Protein AF-A0A7C4M8J1-F1 (afdb_monomer)

Foldseek 3Di:
DDPVVLLCQQLVVVCLVVQLVVLVVVQVVVCVVPVDGDPVVSVCSSVVSSLVSSLVSLVVQLVCVVVCVLVPDDPVNDDPVDSGSCCVNVVVDDSVVSNVSD

Nearest PDB structures (foldseek):
  8kco-assembly1_C  TM=4.726E-01  e=6.828E+00  Homo sapiens

Secondary structure (DSSP, 8-state):
--HHHHHHHHTTGGGGGGTHHHHHHHHHHHHHHHS---HHHHHHHHHHHHHHHHHHHHHHHHHHHHHTHHHHS-GGG--TTSS--STTTTTSS-HHHHHHH-

pLDDT: mean 93.24, std 5.09, range [62.81, 98.19]

Solvent-accessible surface area (backbone atoms only — not comparable to full-atom values): 5847 Å² total; per-residue (Å²): 133,60,72,70,63,51,50,51,41,46,39,40,59,86,56,46,70,75,54,52,56,58,51,55,49,51,49,54,50,46,26,71,77,68,76,51,85,57,65,67,62,52,51,53,49,51,52,50,51,51,52,53,46,33,22,53,35,19,42,49,49,36,50,36,49,74,74,37,59,41,61,71,53,54,76,91,75,57,51,101,86,46,53,70,66,49,41,60,74,67,63,76,46,68,58,67,67,39,49,71,69,64

Sequence (102 aa):
MSSWKAWIRIIRAKFFLAGIPSIILGVALAVYWTGYFNLLNFMLSLVGVILAMIGTYTFNEYYDFKTGVDVITPIENVTPFNAGSRILPAGILKPEPVLKLG

Mean predicted aligned error: 3.69 Å

Radius of gyration: 16.93 Å; Cα contacts (8 Å, |Δi|>4): 86; chains: 1; bounding box: 45×25×42 Å

Structure (mmCIF, N/CA/C/O backbone):
data_AF-A0A7C4M8J1-F1
#
_entry.id   AF-A0A7C4M8J1-F1
#
loop_
_atom_site.group_PDB
_atom_site.id
_atom_site.type_symbol
_atom_site.label_atom_id
_atom_site.label_alt_id
_atom_site.label_comp_id
_atom_site.label_asym_id
_atom_site.label_entity_id
_atom_site.label_seq_id
_atom_site.pdbx_PDB_ins_code
_atom_site.Cartn_x
_atom_site.Cartn_y
_atom_site.Cartn_z
_atom_site.occupancy
_atom_site.B_iso_or_equiv
_atom_site.auth_seq_id
_atom_site.auth_comp_id
_atom_site.auth_asym_id
_atom_site.auth_atom_id
_atom_site.pdbx_PDB_model_num
ATOM 1 N N . MET A 1 1 ? 16.771 -13.193 -6.665 1.00 62.81 1 MET A N 1
ATOM 2 C CA . MET A 1 1 ? 15.715 -12.828 -5.689 1.00 62.81 1 MET A CA 1
ATOM 3 C C . MET A 1 1 ? 14.584 -13.838 -5.820 1.00 62.81 1 MET A C 1
ATOM 5 O O . MET A 1 1 ? 14.285 -14.210 -6.944 1.00 62.81 1 MET A O 1
ATOM 9 N N . SER A 1 2 ? 14.000 -14.332 -4.725 1.00 77.25 2 SER A N 1
ATOM 10 C CA . SER A 1 2 ? 12.855 -15.252 -4.813 1.00 77.25 2 SER A CA 1
ATOM 11 C C . SER A 1 2 ? 11.616 -14.525 -5.351 1.00 77.25 2 SER A C 1
ATOM 13 O O . SER A 1 2 ? 11.422 -13.346 -5.049 1.00 77.25 2 SER A O 1
ATOM 15 N N . SER A 1 3 ? 10.773 -15.225 -6.120 1.00 82.31 3 SER A N 1
ATOM 16 C CA . SER A 1 3 ? 9.592 -14.638 -6.780 1.00 82.31 3 SER A CA 1
ATOM 17 C C . SER A 1 3 ? 8.681 -13.875 -5.802 1.00 82.31 3 SER A C 1
ATOM 19 O O . SER A 1 3 ? 8.298 -12.741 -6.069 1.00 82.31 3 SER A O 1
ATOM 21 N N . TRP A 1 4 ? 8.438 -14.411 -4.602 1.00 89.44 4 TRP A N 1
ATOM 22 C CA . TRP A 1 4 ? 7.587 -13.766 -3.591 1.00 89.44 4 TRP A CA 1
ATOM 23 C C . TRP A 1 4 ? 8.121 -12.414 -3.083 1.00 89.44 4 TRP A C 1
ATOM 25 O O . TRP A 1 4 ? 7.345 -11.489 -2.851 1.00 89.44 4 TRP A O 1
ATOM 35 N N . LYS A 1 5 ? 9.449 -12.254 -2.952 1.00 92.12 5 LYS A N 1
ATOM 36 C CA . LYS A 1 5 ? 10.058 -10.978 -2.530 1.00 92.12 5 LYS A CA 1
ATOM 37 C C . LYS A 1 5 ? 9.895 -9.905 -3.604 1.00 92.12 5 LYS A C 1
ATOM 39 O O . LYS A 1 5 ? 9.774 -8.730 -3.268 1.00 92.12 5 LYS A O 1
ATOM 44 N N . ALA A 1 6 ? 9.895 -10.304 -4.877 1.00 93.06 6 ALA A N 1
ATOM 45 C CA . ALA A 1 6 ? 9.648 -9.392 -5.987 1.00 93.06 6 ALA A CA 1
ATOM 46 C C . ALA A 1 6 ? 8.211 -8.851 -5.938 1.00 93.06 6 ALA A C 1
ATOM 48 O O . ALA A 1 6 ? 8.018 -7.642 -6.023 1.00 93.06 6 ALA A O 1
ATOM 49 N N . TRP A 1 7 ? 7.227 -9.715 -5.675 1.00 94.44 7 TRP A N 1
ATOM 50 C CA . TRP A 1 7 ? 5.827 -9.304 -5.527 1.00 94.44 7 TRP A CA 1
ATOM 51 C C . TRP A 1 7 ? 5.600 -8.325 -4.372 1.00 94.44 7 TRP A C 1
ATOM 53 O O . TRP A 1 7 ? 4.934 -7.314 -4.567 1.00 94.44 7 TRP A O 1
ATOM 63 N N . ILE A 1 8 ? 6.222 -8.544 -3.206 1.00 93.62 8 ILE A N 1
ATOM 64 C CA . ILE A 1 8 ? 6.139 -7.598 -2.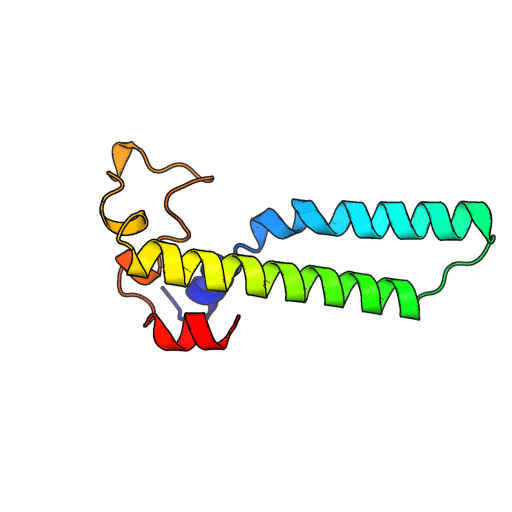072 1.00 93.62 8 ILE A CA 1
ATOM 65 C C . ILE A 1 8 ? 6.674 -6.207 -2.444 1.00 93.62 8 ILE A C 1
ATOM 67 O O . ILE A 1 8 ? 6.151 -5.190 -1.983 1.00 93.62 8 ILE A O 1
ATOM 71 N N . ARG A 1 9 ? 7.721 -6.148 -3.278 1.00 93.25 9 ARG A N 1
ATOM 72 C CA . ARG A 1 9 ? 8.262 -4.876 -3.767 1.00 93.25 9 ARG A CA 1
ATOM 73 C C . ARG A 1 9 ? 7.338 -4.211 -4.785 1.00 93.25 9 ARG A C 1
ATOM 75 O O . ARG A 1 9 ? 7.169 -3.001 -4.691 1.00 93.25 9 ARG A O 1
ATOM 82 N N . ILE A 1 10 ? 6.723 -4.979 -5.689 1.00 94.38 10 ILE A N 1
ATOM 83 C CA . ILE A 1 10 ? 5.763 -4.466 -6.681 1.00 94.38 10 ILE A CA 1
ATOM 84 C C . ILE A 1 10 ? 4.534 -3.850 -6.015 1.00 94.38 10 ILE A C 1
ATOM 86 O O . ILE A 1 10 ? 4.158 -2.736 -6.356 1.00 94.38 10 ILE A O 1
ATOM 90 N N . ILE A 1 11 ? 3.945 -4.513 -5.014 1.00 94.50 11 ILE A N 1
ATOM 91 C CA . ILE A 1 11 ? 2.791 -3.952 -4.287 1.00 94.50 11 ILE A CA 1
ATOM 92 C C . ILE A 1 11 ? 3.180 -2.799 -3.352 1.00 94.50 11 ILE A C 1
ATOM 94 O O . ILE A 1 11 ? 2.336 -2.273 -2.639 1.00 94.50 11 ILE A O 1
ATOM 98 N N . ARG A 1 12 ? 4.473 -2.457 -3.293 1.00 91.75 12 ARG A N 1
ATOM 99 C CA . ARG A 1 12 ? 5.061 -1.409 -2.458 1.00 91.75 12 ARG A CA 1
ATOM 100 C C . ARG A 1 12 ? 4.519 -1.396 -1.025 1.00 91.75 12 ARG A C 1
ATOM 102 O O . ARG A 1 12 ? 4.183 -0.339 -0.500 1.00 91.75 12 ARG A O 1
ATOM 109 N N . ALA A 1 13 ? 4.520 -2.555 -0.361 1.00 89.12 13 ALA A N 1
ATOM 110 C CA . ALA A 1 13 ? 3.916 -2.746 0.967 1.00 89.12 13 ALA A CA 1
ATOM 111 C C . ALA A 1 13 ? 4.344 -1.701 2.022 1.00 89.12 13 ALA A C 1
ATOM 113 O O . ALA A 1 13 ? 3.561 -1.332 2.892 1.00 89.12 13 ALA A O 1
ATOM 114 N N . LYS A 1 14 ? 5.567 -1.160 1.913 1.00 88.31 14 LYS A N 1
ATOM 115 C CA . LYS A 1 14 ? 6.067 -0.061 2.760 1.00 88.31 14 LYS A CA 1
ATOM 116 C C . LYS A 1 14 ? 5.177 1.191 2.749 1.00 88.31 14 LYS A C 1
ATOM 118 O O . LYS A 1 14 ? 5.135 1.910 3.739 1.00 88.31 14 LYS A O 1
ATOM 123 N N . PHE A 1 15 ? 4.468 1.451 1.652 1.00 90.94 15 PHE A N 1
ATOM 124 C CA . PHE A 1 15 ? 3.607 2.618 1.496 1.00 90.94 15 PHE A CA 1
ATOM 125 C C . PHE A 1 15 ? 2.172 2.375 1.963 1.00 90.94 15 PHE A C 1
ATOM 127 O O . PHE A 1 15 ? 1.388 3.313 1.947 1.00 90.94 15 PHE A O 1
ATOM 134 N N . PHE A 1 16 ? 1.821 1.183 2.462 1.00 92.56 16 PHE A N 1
ATOM 135 C CA . PHE A 1 16 ? 0.479 0.928 3.014 1.00 92.56 16 PHE A CA 1
ATOM 136 C C . PHE A 1 16 ? 0.169 1.801 4.231 1.00 92.56 16 PHE A C 1
ATOM 138 O O . PHE A 1 16 ? -0.987 2.144 4.480 1.00 92.56 16 PHE A O 1
ATOM 145 N N . LEU A 1 17 ? 1.211 2.264 4.924 1.00 90.12 17 LEU A N 1
ATOM 146 C CA . LEU A 1 17 ? 1.102 3.277 5.970 1.00 90.12 17 LEU A CA 1
ATOM 147 C C . LEU A 1 17 ? 0.563 4.625 5.469 1.00 90.12 17 LEU A C 1
ATOM 149 O O . LEU A 1 17 ? 0.173 5.436 6.294 1.00 90.12 17 LEU A O 1
ATOM 153 N N . ALA A 1 18 ? 0.498 4.882 4.161 1.00 89.19 18 ALA A N 1
ATOM 154 C CA . ALA A 1 18 ? -0.175 6.065 3.631 1.00 89.19 18 ALA A CA 1
ATOM 155 C C . ALA A 1 18 ? -1.711 5.934 3.643 1.00 89.19 18 ALA A C 1
ATOM 157 O O . ALA A 1 18 ? -2.397 6.946 3.723 1.00 89.19 18 ALA A O 1
ATOM 158 N N . GLY A 1 19 ? -2.254 4.710 3.573 1.00 91.94 19 GLY A N 1
ATOM 159 C CA . GLY A 1 19 ? -3.702 4.462 3.521 1.00 91.94 19 GLY A CA 1
ATOM 160 C C . GLY A 1 19 ? -4.300 3.948 4.834 1.00 91.94 19 GLY A C 1
ATOM 161 O O . GLY A 1 19 ? -5.391 4.358 5.224 1.00 91.94 19 GLY A O 1
ATOM 162 N N . ILE A 1 20 ? -3.583 3.079 5.556 1.00 95.00 20 ILE A N 1
ATOM 163 C CA . ILE A 1 20 ? -4.075 2.456 6.800 1.00 95.00 20 ILE A CA 1
ATOM 164 C C . ILE A 1 20 ? -4.457 3.490 7.882 1.00 95.00 20 ILE A C 1
ATOM 166 O O . ILE A 1 20 ? -5.524 3.329 8.483 1.00 95.00 20 ILE A O 1
ATOM 170 N N . PRO A 1 21 ? -3.681 4.565 8.138 1.00 95.94 21 PRO A N 1
ATOM 171 C CA . PRO A 1 21 ? -4.048 5.566 9.142 1.00 95.94 21 PRO A CA 1
ATOM 172 C C . PRO A 1 21 ? -5.391 6.245 8.873 1.00 95.94 21 PRO A C 1
ATOM 174 O O . PRO A 1 21 ? -6.116 6.543 9.819 1.00 95.94 21 PRO A O 1
ATOM 177 N N . SER A 1 22 ? -5.768 6.436 7.605 1.00 95.62 22 SER A N 1
ATOM 178 C CA . SER A 1 22 ? -7.070 7.003 7.242 1.00 95.62 22 SER A CA 1
ATOM 179 C C . SER A 1 22 ? -8.227 6.090 7.658 1.00 95.62 22 SER A C 1
ATOM 181 O O . SER A 1 22 ? -9.254 6.584 8.119 1.00 95.62 22 SER A O 1
ATOM 183 N N . ILE A 1 23 ? -8.052 4.765 7.574 1.00 97.56 23 ILE A N 1
ATOM 184 C CA . ILE A 1 23 ? -9.049 3.796 8.057 1.00 97.56 23 ILE A CA 1
ATOM 185 C C . ILE A 1 23 ? -9.161 3.839 9.581 1.00 97.56 23 ILE A C 1
ATOM 187 O O . ILE A 1 23 ? -10.270 3.853 10.113 1.00 97.56 23 ILE A O 1
ATOM 191 N N . ILE A 1 24 ? -8.028 3.914 10.287 1.00 96.56 24 ILE A N 1
ATOM 192 C CA . ILE A 1 24 ? -8.008 4.032 11.753 1.00 96.56 24 ILE A CA 1
ATOM 193 C C . ILE A 1 24 ? -8.738 5.306 12.194 1.00 96.56 24 ILE A C 1
ATOM 195 O O . ILE A 1 24 ? -9.587 5.246 13.082 1.00 96.56 24 ILE A O 1
ATOM 199 N N . LEU A 1 25 ? -8.459 6.440 11.545 1.00 97.38 25 LEU A N 1
ATOM 200 C CA . LEU A 1 25 ? -9.141 7.705 11.816 1.00 97.38 25 LEU A CA 1
ATOM 201 C C . LEU A 1 25 ? -10.649 7.607 11.549 1.00 97.38 25 LEU A C 1
ATOM 203 O O . LEU A 1 25 ? -11.444 8.037 12.382 1.00 97.38 25 LEU A O 1
ATOM 207 N N . GLY A 1 26 ? -11.049 7.012 10.423 1.00 96.94 26 GLY A N 1
ATOM 208 C CA . GLY A 1 26 ? -12.459 6.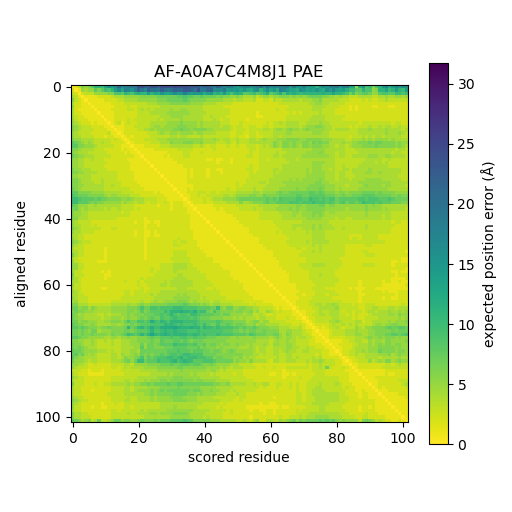810 10.088 1.00 96.94 26 GLY A CA 1
ATOM 209 C C . GLY A 1 26 ? -13.200 5.985 11.142 1.00 96.94 26 GLY A C 1
ATOM 210 O O . GLY A 1 26 ? -14.296 6.356 11.559 1.00 96.94 26 GLY A O 1
ATOM 211 N N . VAL A 1 27 ? -12.579 4.913 11.642 1.00 97.38 27 VAL A N 1
ATOM 212 C CA . VAL A 1 27 ? -13.134 4.114 12.742 1.00 97.38 27 VAL A CA 1
ATOM 213 C C . VAL A 1 27 ? -13.188 4.898 14.047 1.00 97.38 27 VAL A C 1
ATOM 215 O O . VAL A 1 27 ? -14.210 4.849 14.725 1.00 97.38 27 VAL A O 1
ATOM 218 N N . ALA A 1 28 ? -12.133 5.636 14.401 1.00 97.62 28 ALA A N 1
ATOM 219 C CA . ALA A 1 28 ? -12.118 6.449 15.615 1.00 97.62 28 ALA A CA 1
ATOM 220 C C . ALA A 1 28 ? -13.259 7.480 15.615 1.00 97.62 28 ALA A C 1
ATOM 222 O O . ALA A 1 28 ? -13.958 7.628 16.616 1.00 97.62 28 ALA A O 1
ATOM 223 N N . LEU A 1 29 ? -13.503 8.129 14.472 1.00 98.06 29 LEU A N 1
ATOM 224 C CA . LEU A 1 29 ? -14.631 9.041 14.293 1.00 98.06 29 LEU A CA 1
ATOM 225 C C . LEU A 1 29 ? -15.974 8.308 14.385 1.00 98.06 29 LEU A C 1
ATOM 227 O O . LEU A 1 29 ? -16.866 8.767 15.092 1.00 98.06 29 LEU A O 1
ATOM 231 N N . ALA A 1 30 ? -16.126 7.159 13.723 1.00 97.25 30 ALA A N 1
ATOM 232 C CA . ALA A 1 30 ? -17.360 6.378 13.796 1.00 97.25 30 ALA A CA 1
ATOM 233 C C . ALA A 1 30 ? -17.697 5.975 15.241 1.00 97.25 30 ALA A C 1
ATOM 235 O O . ALA A 1 30 ? -18.841 6.124 15.670 1.00 97.25 30 ALA A O 1
ATOM 236 N N . VAL A 1 31 ? -16.698 5.536 16.012 1.00 98.12 31 VAL A N 1
ATOM 237 C CA . VAL A 1 31 ? -16.854 5.202 17.435 1.00 98.12 31 VAL A CA 1
ATOM 238 C C . VAL A 1 31 ? -17.196 6.444 18.254 1.00 98.12 31 VAL A C 1
ATOM 240 O O . VAL A 1 31 ? -18.096 6.380 19.082 1.00 98.12 31 VAL A O 1
ATOM 243 N N . TYR A 1 32 ? -16.535 7.577 18.008 1.00 98.12 32 TYR A N 1
ATOM 244 C CA . TYR A 1 32 ? -16.815 8.830 18.713 1.00 98.12 32 TYR A CA 1
ATOM 245 C C . TYR A 1 32 ? -18.271 9.292 18.537 1.00 98.12 32 TYR A C 1
ATOM 247 O O . TYR A 1 32 ? -18.910 9.685 19.509 1.00 98.12 32 TYR A O 1
ATOM 255 N N . TRP A 1 33 ? -18.816 9.206 17.320 1.00 97.69 33 TRP A N 1
ATOM 256 C CA . TRP A 1 33 ? -20.171 9.681 17.015 1.00 97.69 33 TRP A CA 1
ATOM 257 C C . TRP A 1 33 ? -21.282 8.689 17.362 1.00 97.69 33 TRP A C 1
ATOM 259 O O . TRP A 1 33 ? -22.386 9.105 17.703 1.00 97.69 33 TRP A O 1
ATOM 269 N N . THR A 1 34 ? -21.024 7.385 17.245 1.00 97.00 34 THR A N 1
ATOM 270 C CA . THR A 1 34 ? -22.056 6.346 17.428 1.00 97.00 34 THR A CA 1
ATOM 271 C C . THR A 1 34 ? -21.938 5.592 18.751 1.00 97.00 34 THR A C 1
ATOM 273 O O . THR A 1 34 ? -22.861 4.878 19.132 1.00 97.00 34 THR A O 1
ATOM 276 N N . GLY A 1 35 ? -20.798 5.705 19.439 1.00 97.00 35 GLY A N 1
ATOM 277 C CA . GLY A 1 35 ? -20.469 4.929 20.635 1.00 97.00 35 GLY A CA 1
ATOM 278 C C . GLY A 1 35 ? -20.157 3.452 20.370 1.00 97.00 35 GLY A C 1
ATOM 279 O O . GLY A 1 35 ? -19.921 2.706 21.319 1.00 97.00 35 GLY A O 1
ATOM 280 N N . TYR A 1 36 ? -20.152 3.004 19.110 1.00 96.50 36 TYR A N 1
ATOM 281 C CA . TYR A 1 36 ? -20.038 1.591 18.750 1.00 96.50 36 TYR A CA 1
ATOM 282 C C . TYR A 1 36 ? -18.878 1.322 17.790 1.00 96.50 36 TYR A C 1
ATOM 284 O O . TYR A 1 36 ? -18.707 1.990 16.769 1.00 96.50 36 TYR A O 1
ATOM 292 N N . PHE A 1 37 ? -18.106 0.277 18.093 1.00 97.31 37 PHE A N 1
ATOM 293 C CA . PHE A 1 37 ? -17.098 -0.261 17.188 1.00 97.31 37 PHE A CA 1
ATOM 294 C C . PHE A 1 37 ? -17.667 -1.420 16.364 1.00 97.31 37 PHE A C 1
ATOM 296 O O . PHE A 1 37 ? -17.953 -2.495 16.892 1.00 97.31 37 PHE A O 1
ATOM 303 N N . ASN A 1 38 ? -17.764 -1.216 15.049 1.00 96.88 38 ASN A N 1
ATOM 304 C CA . ASN A 1 38 ? -18.150 -2.262 14.109 1.00 96.88 38 ASN A CA 1
ATOM 305 C C . ASN A 1 38 ? -16.912 -2.961 13.525 1.00 96.88 38 ASN A C 1
ATOM 307 O O . ASN A 1 38 ? -16.280 -2.450 12.596 1.00 96.88 38 ASN A O 1
ATOM 311 N N . LEU A 1 39 ? -16.601 -4.156 14.036 1.00 96.81 39 LEU A N 1
ATOM 312 C CA . LEU A 1 39 ? -15.465 -4.951 13.560 1.00 96.81 39 LEU A CA 1
ATOM 313 C C . LEU A 1 39 ? -15.581 -5.312 12.072 1.00 96.81 39 LEU A C 1
ATOM 315 O O . LEU A 1 39 ? -14.581 -5.274 11.359 1.00 96.81 39 LEU A O 1
ATOM 319 N N . LEU A 1 40 ? -16.785 -5.632 11.589 1.00 97.69 40 LEU A N 1
ATOM 320 C CA . LEU A 1 40 ? -16.995 -5.995 10.189 1.00 97.69 40 LEU A CA 1
ATOM 321 C C . LEU A 1 40 ? -16.662 -4.817 9.265 1.00 97.69 40 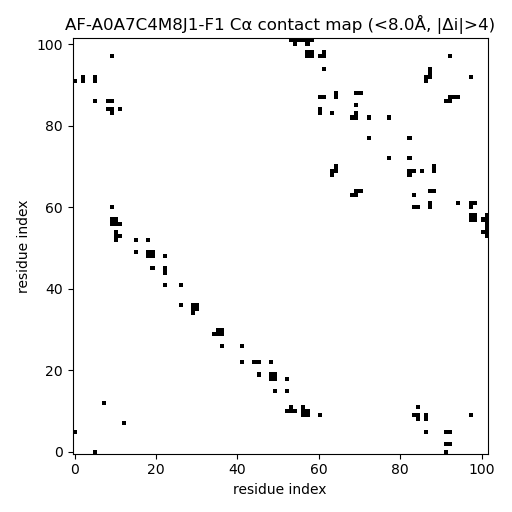LEU A C 1
ATOM 323 O O . LEU A 1 40 ? -15.887 -4.980 8.325 1.00 97.69 40 LEU A O 1
ATOM 327 N N . ASN A 1 41 ? -17.177 -3.622 9.564 1.00 96.12 41 ASN A N 1
ATOM 328 C CA . ASN A 1 41 ? -16.903 -2.427 8.760 1.00 96.12 41 ASN A CA 1
ATOM 329 C C . ASN A 1 41 ? -15.420 -2.046 8.787 1.00 96.12 41 ASN A C 1
ATOM 331 O O . ASN A 1 41 ? -14.872 -1.670 7.750 1.00 96.12 41 ASN A O 1
ATOM 335 N N . PHE A 1 42 ? -14.758 -2.167 9.942 1.00 97.12 42 PHE A N 1
ATOM 336 C CA . PHE A 1 42 ? -13.315 -1.956 10.039 1.00 97.12 42 PHE A CA 1
ATOM 337 C C . PHE A 1 42 ? -12.548 -2.917 9.125 1.00 97.12 42 PHE A C 1
ATOM 339 O O . PHE A 1 42 ? -11.732 -2.470 8.321 1.00 97.12 42 PHE A O 1
ATOM 346 N N . MET A 1 43 ? -12.845 -4.219 9.196 1.00 98.19 43 MET A N 1
ATOM 347 C CA . MET A 1 43 ? -12.154 -5.229 8.393 1.00 98.19 43 MET A CA 1
ATOM 348 C C . MET A 1 43 ? -12.409 -5.043 6.896 1.00 98.19 43 MET A C 1
ATOM 350 O O . MET A 1 43 ? -11.462 -5.089 6.113 1.00 98.19 43 MET A O 1
ATOM 354 N N . LEU A 1 44 ? -13.653 -4.765 6.491 1.00 98.12 44 LEU A N 1
ATOM 355 C CA . LEU A 1 44 ? -13.987 -4.473 5.094 1.00 98.12 44 LEU A CA 1
ATOM 356 C C . LEU A 1 44 ? -13.258 -3.226 4.583 1.00 98.12 44 LEU A C 1
ATOM 358 O O . LEU A 1 44 ? -12.712 -3.248 3.483 1.00 98.12 44 LEU A O 1
ATOM 362 N N . 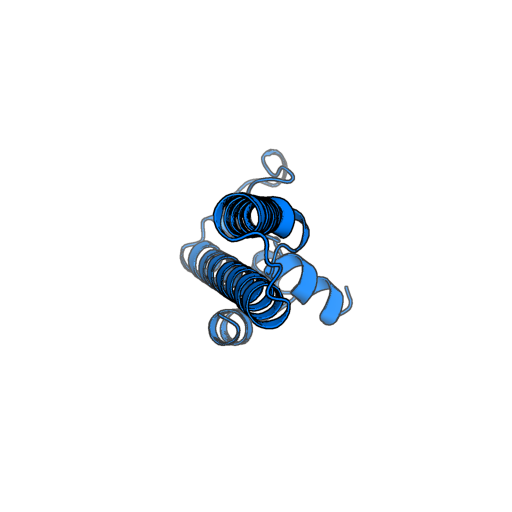SER A 1 45 ? -13.192 -2.164 5.389 1.00 97.44 45 SER A N 1
ATOM 363 C CA . SER A 1 45 ? -12.499 -0.926 5.010 1.00 97.44 45 SER A CA 1
ATOM 364 C C . SER A 1 45 ? -10.985 -1.128 4.912 1.00 97.44 45 SER A C 1
ATOM 366 O O . SER A 1 45 ? -10.349 -0.626 3.987 1.00 97.44 45 SER A O 1
ATOM 368 N N . LEU A 1 46 ? -10.402 -1.899 5.836 1.00 97.25 46 LEU A N 1
ATOM 369 C CA . LEU A 1 46 ? -8.975 -2.213 5.845 1.00 97.25 46 LEU A CA 1
ATOM 370 C C . LEU A 1 46 ? -8.577 -3.083 4.645 1.00 97.25 46 LEU A C 1
ATOM 372 O O . LEU A 1 46 ? -7.609 -2.780 3.953 1.00 97.25 46 LEU A O 1
ATOM 376 N N . VAL A 1 47 ? -9.332 -4.148 4.369 1.00 97.44 47 VAL A N 1
ATOM 377 C CA . VAL A 1 4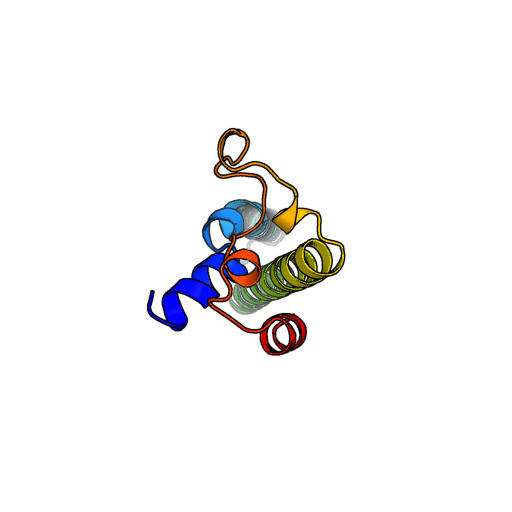7 ? -9.096 -4.994 3.190 1.00 97.44 47 VAL A CA 1
ATOM 378 C C . VAL A 1 47 ? -9.309 -4.187 1.912 1.00 97.44 47 VAL A C 1
ATOM 380 O O . VAL A 1 47 ? -8.473 -4.244 1.015 1.00 97.44 47 VAL A O 1
ATOM 383 N N . GLY A 1 48 ? -10.372 -3.381 1.851 1.00 97.06 48 GLY A N 1
ATOM 384 C CA . GLY A 1 48 ? -10.665 -2.512 0.715 1.00 97.06 48 GLY A CA 1
ATOM 385 C C . GLY A 1 48 ? -9.523 -1.546 0.400 1.00 97.06 48 GLY A C 1
ATOM 386 O O . GLY A 1 48 ? -9.082 -1.488 -0.748 1.00 97.06 48 GLY A O 1
ATOM 387 N N . VAL A 1 49 ? -8.986 -0.840 1.406 1.00 97.06 49 VAL A N 1
ATOM 388 C CA . VAL A 1 49 ? -7.864 0.087 1.178 1.00 97.06 49 VAL A CA 1
ATOM 389 C C . VAL A 1 49 ? -6.601 -0.656 0.749 1.00 97.06 49 VAL A C 1
ATOM 391 O O . VAL A 1 49 ? -5.924 -0.207 -0.168 1.00 97.06 49 VAL A O 1
ATOM 394 N N . ILE A 1 50 ? -6.302 -1.819 1.338 1.00 96.38 50 ILE A N 1
ATOM 395 C CA . ILE A 1 50 ? -5.126 -2.615 0.961 1.00 96.38 50 ILE A CA 1
ATOM 396 C C . ILE A 1 50 ? -5.236 -3.085 -0.493 1.00 96.38 50 ILE A C 1
ATOM 398 O O . ILE A 1 50 ? -4.276 -2.937 -1.246 1.00 96.38 50 ILE A O 1
ATOM 402 N N . LEU A 1 51 ? -6.393 -3.605 -0.911 1.00 96.62 51 LEU A N 1
ATOM 403 C CA . LEU A 1 51 ? -6.621 -4.031 -2.294 1.00 96.62 51 LEU A CA 1
ATOM 404 C C . LEU A 1 51 ? -6.515 -2.853 -3.273 1.00 96.62 51 LEU A C 1
ATOM 406 O O . LEU A 1 51 ? -5.837 -2.971 -4.291 1.00 96.62 51 LEU A O 1
ATOM 410 N N . ALA A 1 52 ? -7.102 -1.700 -2.938 1.00 96.06 52 ALA A N 1
ATOM 411 C CA . ALA A 1 52 ? -7.000 -0.494 -3.758 1.00 96.06 52 ALA A CA 1
ATOM 412 C C . ALA A 1 52 ? -5.546 -0.010 -3.903 1.00 96.06 52 ALA A C 1
ATOM 414 O O . ALA A 1 52 ? -5.120 0.385 -4.991 1.00 96.06 52 ALA A O 1
ATOM 415 N N . MET A 1 53 ? -4.759 -0.076 -2.826 1.00 96.25 53 MET A N 1
ATOM 416 C CA . MET A 1 53 ? -3.334 0.260 -2.850 1.00 96.25 53 MET A CA 1
ATOM 417 C C . MET A 1 53 ? -2.530 -0.734 -3.690 1.00 96.25 53 MET A C 1
ATOM 419 O O . MET A 1 53 ? -1.734 -0.305 -4.522 1.00 96.25 53 MET A O 1
ATOM 423 N N . ILE A 1 54 ? -2.762 -2.043 -3.525 1.00 96.44 54 ILE A N 1
ATOM 424 C CA . ILE A 1 54 ? -2.137 -3.087 -4.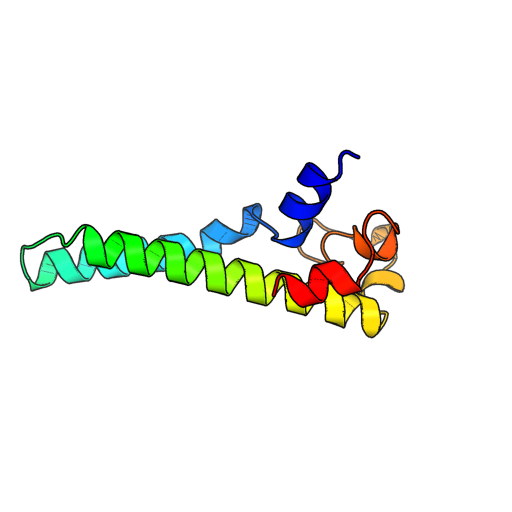353 1.00 96.44 54 ILE A CA 1
ATOM 425 C C . ILE A 1 54 ? -2.389 -2.803 -5.833 1.00 96.44 54 ILE A C 1
ATOM 427 O O . ILE A 1 54 ? -1.421 -2.754 -6.594 1.00 96.44 54 ILE A O 1
ATOM 431 N N . GLY A 1 55 ? -3.646 -2.564 -6.220 1.00 96.69 55 GLY A N 1
ATOM 432 C CA . GLY A 1 55 ? -4.023 -2.277 -7.605 1.00 96.69 55 GLY A CA 1
ATOM 433 C C . GLY A 1 55 ? -3.372 -1.004 -8.142 1.00 96.69 55 GLY A C 1
ATOM 434 O O . GLY A 1 55 ? -2.731 -1.013 -9.189 1.00 96.69 55 GLY A O 1
ATOM 435 N N . THR A 1 56 ? -3.428 0.086 -7.373 1.00 95.19 56 THR A N 1
ATOM 436 C CA . THR A 1 56 ? -2.813 1.365 -7.763 1.00 95.19 56 THR A CA 1
ATOM 437 C C . THR A 1 56 ? -1.309 1.218 -8.006 1.00 95.19 56 THR A C 1
ATOM 439 O O . THR A 1 56 ? -0.796 1.708 -9.013 1.00 95.19 56 THR A O 1
ATOM 442 N N . TYR A 1 57 ? -0.587 0.522 -7.121 1.00 94.94 57 TYR A N 1
ATOM 443 C CA . TYR A 1 57 ? 0.858 0.344 -7.271 1.00 94.94 57 TYR A CA 1
ATOM 444 C C . TYR A 1 57 ? 1.232 -0.620 -8.395 1.00 94.94 57 TYR A C 1
ATOM 446 O O . TYR A 1 57 ? 2.197 -0.356 -9.104 1.00 94.94 57 TYR A O 1
ATOM 454 N N . THR A 1 58 ? 0.480 -1.703 -8.599 1.00 96.19 58 THR A N 1
ATOM 455 C CA . THR A 1 58 ? 0.737 -2.649 -9.701 1.00 96.19 58 THR A CA 1
ATOM 456 C C . THR A 1 58 ? 0.460 -2.032 -11.065 1.00 96.19 58 THR A C 1
ATOM 458 O O . THR A 1 58 ? 1.294 -2.170 -11.962 1.00 96.19 58 THR A O 1
ATOM 461 N N . PHE A 1 59 ? -0.644 -1.294 -11.220 1.00 96.56 59 PHE A N 1
ATOM 462 C CA . PHE A 1 59 ? -0.900 -0.542 -12.447 1.00 96.56 59 PHE A CA 1
ATOM 463 C C . PHE A 1 59 ? 0.178 0.508 -12.695 1.00 96.56 59 PHE A C 1
ATOM 465 O O . PHE A 1 59 ? 0.715 0.561 -13.801 1.00 96.56 59 PHE A O 1
ATOM 472 N N . ASN A 1 60 ? 0.538 1.299 -11.678 1.00 95.12 60 ASN A N 1
ATOM 473 C CA . ASN A 1 60 ? 1.608 2.286 -11.807 1.00 95.12 60 ASN A CA 1
ATOM 474 C C . ASN A 1 60 ? 2.921 1.628 -12.263 1.00 95.12 60 ASN A C 1
ATOM 476 O O . ASN A 1 60 ? 3.499 2.064 -13.249 1.00 95.12 60 ASN A O 1
ATOM 480 N N . GLU A 1 61 ? 3.328 0.522 -11.639 1.00 94.88 61 GLU A N 1
ATOM 481 C CA . GLU A 1 61 ? 4.553 -0.196 -12.003 1.00 94.88 61 GLU A CA 1
ATOM 482 C C . GLU A 1 61 ? 4.530 -0.714 -13.453 1.00 94.88 61 GLU A C 1
ATOM 484 O O . GLU A 1 61 ? 5.521 -0.612 -14.175 1.00 94.88 61 GLU A O 1
ATOM 489 N N . TYR A 1 62 ? 3.397 -1.259 -13.910 1.00 96.19 62 TYR A N 1
ATOM 490 C CA . TYR A 1 62 ? 3.259 -1.731 -15.287 1.00 96.19 62 TYR A CA 1
ATOM 491 C C . TYR A 1 62 ? 3.350 -0.584 -16.301 1.00 96.19 62 TYR A C 1
ATOM 493 O O . TYR A 1 62 ? 4.065 -0.701 -17.299 1.00 96.19 62 TYR A O 1
ATOM 501 N N . TYR A 1 63 ? 2.618 0.509 -16.076 1.00 96.19 63 TYR A N 1
ATOM 502 C CA . TYR A 1 63 ? 2.568 1.620 -17.025 1.00 96.19 63 TYR A CA 1
ATOM 503 C C . TYR A 1 63 ? 3.859 2.447 -17.027 1.00 96.19 63 TYR A C 1
ATOM 505 O O . TYR A 1 63 ? 4.299 2.843 -18.107 1.00 96.19 63 TYR A O 1
ATOM 513 N N . ASP A 1 64 ? 4.519 2.631 -15.884 1.00 94.31 64 ASP A N 1
ATOM 514 C CA . ASP A 1 64 ? 5.815 3.321 -15.796 1.00 94.31 64 ASP A CA 1
ATOM 515 C C . ASP A 1 64 ? 6.923 2.511 -16.491 1.00 94.31 64 ASP A C 1
ATOM 517 O O . ASP A 1 64 ? 7.771 3.069 -17.196 1.00 94.31 64 ASP A O 1
ATOM 521 N N . PHE A 1 65 ? 6.866 1.177 -16.401 1.00 94.50 65 PHE A N 1
ATOM 522 C CA . PHE A 1 65 ? 7.729 0.301 -17.192 1.00 94.50 65 PHE A CA 1
ATOM 523 C C . PHE A 1 65 ? 7.400 0.364 -18.690 1.00 94.50 65 PHE A C 1
ATOM 525 O O . PHE A 1 65 ? 8.300 0.535 -19.512 1.00 94.50 65 PHE A O 1
ATOM 532 N N . LYS A 1 66 ? 6.117 0.258 -19.064 1.00 94.94 66 LYS A N 1
ATOM 533 C CA . LYS A 1 66 ? 5.666 0.262 -20.468 1.00 94.94 66 LYS A CA 1
ATOM 534 C C . LYS A 1 66 ? 6.000 1.570 -21.189 1.00 94.94 66 LYS A C 1
ATOM 536 O O . LYS A 1 66 ? 6.318 1.546 -22.374 1.00 94.94 66 LYS A O 1
ATOM 541 N N . THR A 1 67 ? 5.900 2.698 -20.492 1.00 94.12 67 THR A N 1
ATOM 542 C CA . THR A 1 67 ? 6.251 4.026 -21.021 1.00 94.12 67 THR A CA 1
ATOM 543 C C . THR A 1 67 ? 7.758 4.291 -21.004 1.00 94.12 67 THR A C 1
ATOM 545 O O . THR A 1 67 ? 8.215 5.237 -21.639 1.00 94.12 67 THR A O 1
ATOM 548 N N . GLY A 1 68 ? 8.539 3.446 -20.322 1.00 91.69 68 GLY A N 1
ATOM 549 C CA . GLY A 1 68 ? 9.996 3.523 -20.258 1.00 91.69 68 GLY A CA 1
ATOM 550 C C . GLY A 1 68 ? 10.539 4.470 -19.186 1.00 91.69 68 GLY A C 1
ATOM 551 O O . GLY A 1 68 ? 11.757 4.539 -19.028 1.00 91.69 68 GLY A O 1
ATOM 552 N N . VAL A 1 69 ? 9.684 5.155 -18.418 1.00 89.44 69 VAL A N 1
ATOM 553 C CA . VAL A 1 69 ? 10.091 6.120 -17.377 1.00 89.44 69 VAL A CA 1
ATOM 554 C C . VAL A 1 69 ? 10.995 5.462 -16.326 1.00 89.44 69 VAL A C 1
ATOM 556 O O . VAL A 1 69 ? 12.054 5.992 -15.975 1.00 89.44 69 VAL A O 1
ATOM 559 N N . ASP A 1 70 ? 10.643 4.251 -15.892 1.00 87.31 70 ASP A N 1
ATOM 560 C CA . ASP A 1 70 ? 11.447 3.497 -14.923 1.00 87.31 70 ASP A CA 1
ATOM 561 C C . ASP A 1 70 ? 12.768 2.974 -15.504 1.00 87.31 70 ASP A C 1
ATOM 563 O O . ASP A 1 70 ? 13.701 2.684 -14.752 1.00 87.31 70 ASP A O 1
ATOM 567 N N . VAL A 1 71 ? 12.865 2.840 -16.831 1.00 88.38 71 VAL A N 1
ATOM 568 C CA . VAL A 1 71 ? 14.059 2.336 -17.529 1.00 88.38 71 VAL A CA 1
ATOM 569 C C . VAL A 1 71 ? 15.075 3.455 -17.740 1.00 88.38 71 VAL A C 1
ATOM 571 O O . VAL A 1 71 ? 16.265 3.238 -17.520 1.00 88.38 71 VAL A O 1
ATOM 574 N N . ILE A 1 72 ? 14.615 4.652 -18.117 1.00 91.06 72 ILE A N 1
ATOM 575 C CA . ILE A 1 72 ? 15.489 5.800 -18.404 1.00 91.06 72 ILE A CA 1
ATOM 576 C C . ILE A 1 72 ? 16.069 6.457 -17.148 1.00 91.06 72 ILE A C 1
ATOM 578 O O . ILE A 1 72 ? 17.025 7.219 -17.257 1.00 91.06 72 ILE A O 1
ATOM 582 N N . THR A 1 73 ? 15.499 6.193 -15.967 1.00 87.69 73 THR A N 1
ATOM 583 C CA . THR A 1 73 ? 15.960 6.811 -14.718 1.00 87.69 73 THR A CA 1
ATOM 584 C C . THR A 1 73 ? 17.376 6.319 -14.366 1.00 87.69 73 THR A C 1
ATOM 586 O O . THR A 1 73 ? 17.544 5.117 -14.112 1.00 87.69 73 THR A O 1
ATOM 589 N N . PRO A 1 74 ? 18.389 7.212 -14.322 1.00 87.19 74 PRO A N 1
ATOM 590 C CA . PRO A 1 74 ? 19.766 6.837 -14.001 1.00 87.19 74 PRO A CA 1
ATOM 591 C C . PRO A 1 74 ? 19.889 6.305 -12.574 1.00 87.19 74 PRO A C 1
ATOM 593 O O . PRO A 1 74 ? 19.177 6.762 -11.677 1.00 87.19 74 PRO A O 1
ATOM 596 N N . ILE A 1 75 ? 20.791 5.346 -12.349 1.00 85.19 7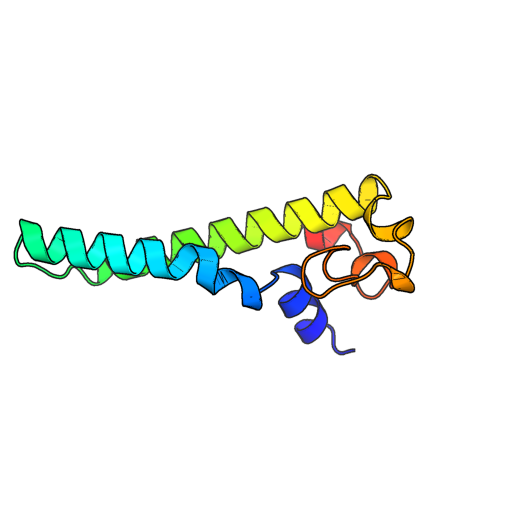5 ILE A N 1
ATOM 597 C CA . ILE A 1 75 ? 20.903 4.647 -11.059 1.00 85.19 75 ILE A CA 1
ATOM 598 C C . ILE A 1 75 ? 21.299 5.596 -9.920 1.00 85.19 75 ILE A C 1
ATOM 600 O O . ILE A 1 75 ? 20.833 5.439 -8.796 1.00 85.19 75 ILE A O 1
ATOM 604 N N . GLU A 1 76 ? 22.095 6.614 -10.231 1.00 90.31 76 GLU A N 1
ATOM 605 C CA . GLU A 1 76 ? 22.532 7.684 -9.336 1.00 90.31 76 GLU A CA 1
ATOM 606 C C . GLU A 1 76 ? 21.382 8.574 -8.842 1.00 90.31 76 GLU A C 1
ATOM 608 O O . GLU A 1 76 ? 21.491 9.184 -7.781 1.00 90.31 76 GLU A O 1
ATOM 613 N N . ASN A 1 77 ? 20.263 8.601 -9.571 1.00 89.12 77 ASN A N 1
ATOM 614 C CA . ASN A 1 77 ? 19.077 9.392 -9.245 1.00 89.12 77 ASN A CA 1
ATOM 615 C C . ASN A 1 77 ? 17.965 8.548 -8.597 1.00 89.12 77 ASN A C 1
ATOM 617 O O . ASN A 1 77 ? 16.873 9.059 -8.327 1.00 89.12 77 ASN A O 1
ATOM 621 N N . VAL A 1 78 ? 18.210 7.254 -8.358 1.00 89.06 78 VAL A N 1
ATOM 622 C CA . VAL A 1 78 ? 17.255 6.367 -7.690 1.00 89.06 78 VAL A CA 1
ATOM 623 C C . VAL A 1 78 ? 17.299 6.597 -6.181 1.00 89.06 78 VAL A C 1
ATOM 625 O O . VAL A 1 78 ? 18.335 6.531 -5.527 1.00 89.06 78 VAL A O 1
ATOM 628 N N . THR A 1 79 ? 16.123 6.808 -5.613 1.00 89.31 79 THR A N 1
ATOM 629 C CA . THR A 1 79 ? 15.859 7.004 -4.190 1.00 89.31 79 THR A CA 1
ATOM 630 C C . THR A 1 79 ? 14.850 5.954 -3.720 1.00 89.31 79 THR A C 1
ATOM 632 O O . THR A 1 79 ? 14.211 5.284 -4.533 1.00 89.31 79 THR A O 1
ATOM 635 N N . PRO A 1 80 ? 14.599 5.826 -2.407 1.00 84.56 80 PRO A N 1
ATOM 636 C CA . PRO A 1 80 ? 13.530 4.964 -1.911 1.00 84.56 80 PRO A CA 1
ATOM 637 C C . PRO A 1 80 ? 12.114 5.356 -2.377 1.00 84.56 80 PRO A C 1
ATOM 639 O O . PRO A 1 80 ? 11.184 4.586 -2.123 1.00 84.56 80 PRO A O 1
ATOM 642 N N . PHE A 1 81 ? 11.923 6.519 -3.006 1.00 84.38 81 PHE A N 1
ATOM 643 C CA . PHE A 1 81 ? 10.609 7.091 -3.314 1.00 84.38 81 PHE A CA 1
ATOM 644 C C . PHE A 1 81 ? 10.325 7.263 -4.817 1.00 84.38 81 PHE A C 1
ATOM 646 O O . PHE A 1 81 ? 9.207 7.637 -5.159 1.00 84.38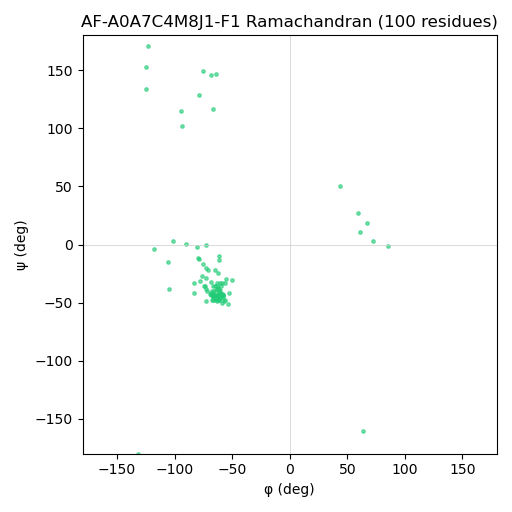 81 PHE A O 1
ATOM 653 N N . ASN A 1 82 ? 11.278 6.969 -5.709 1.00 86.44 82 ASN A N 1
ATOM 654 C CA . ASN A 1 82 ? 11.113 7.068 -7.168 1.00 86.44 82 ASN A CA 1
ATOM 655 C C . ASN A 1 82 ? 11.609 5.799 -7.896 1.00 86.44 82 ASN A C 1
ATOM 657 O O . ASN A 1 82 ? 12.077 4.858 -7.258 1.00 86.44 82 ASN A O 1
ATOM 661 N N . ALA A 1 83 ? 11.500 5.798 -9.232 1.00 85.38 83 ALA A N 1
ATOM 662 C CA . ALA A 1 83 ? 11.977 4.739 -10.137 1.00 85.38 83 ALA A CA 1
ATOM 663 C C . ALA A 1 83 ? 11.365 3.344 -9.895 1.00 85.38 83 ALA A C 1
ATOM 665 O O . ALA A 1 83 ? 11.995 2.313 -10.155 1.00 85.38 83 ALA A O 1
ATOM 666 N N . GLY A 1 84 ? 10.149 3.319 -9.352 1.00 87.62 84 GLY A N 1
ATOM 667 C CA . GLY A 1 84 ? 9.403 2.098 -9.111 1.00 87.62 84 GLY A CA 1
ATOM 668 C C . GLY A 1 84 ? 10.031 1.134 -8.106 1.00 87.62 84 GLY A C 1
ATOM 669 O O . GLY A 1 84 ? 10.863 1.469 -7.261 1.00 87.62 84 GLY A O 1
ATOM 670 N N . SER A 1 85 ? 9.604 -0.119 -8.183 1.00 91.94 85 SER A N 1
ATOM 671 C CA . SER A 1 85 ? 10.215 -1.241 -7.467 1.00 91.94 85 SER A CA 1
ATOM 672 C C . SER A 1 85 ? 11.494 -1.754 -8.143 1.00 91.94 85 SER A C 1
ATOM 674 O O . SER A 1 85 ? 12.222 -2.561 -7.548 1.00 91.94 85 SER A O 1
ATOM 676 N N . ARG A 1 86 ? 11.743 -1.321 -9.391 1.00 91.94 86 ARG A N 1
ATOM 677 C CA . ARG A 1 86 ? 12.813 -1.775 -10.301 1.00 91.94 86 ARG A CA 1
ATOM 678 C C . ARG A 1 86 ? 12.751 -3.265 -10.658 1.00 91.94 86 ARG A C 1
ATOM 680 O O . ARG A 1 86 ? 13.681 -3.785 -11.269 1.00 91.94 86 ARG A O 1
ATOM 687 N N . ILE A 1 87 ? 11.666 -3.965 -10.322 1.00 94.62 87 ILE A N 1
ATOM 688 C CA . ILE A 1 87 ? 11.498 -5.395 -10.616 1.00 94.62 87 ILE A CA 1
ATOM 689 C C . ILE A 1 87 ? 11.323 -5.647 -12.118 1.00 94.62 87 ILE A C 1
ATOM 691 O O . ILE A 1 87 ? 11.941 -6.577 -12.641 1.00 94.62 87 ILE A O 1
ATOM 695 N N . LEU A 1 88 ? 10.523 -4.820 -12.802 1.00 94.00 88 LEU A N 1
ATOM 696 C CA . LEU A 1 88 ? 10.298 -4.929 -14.247 1.00 94.00 88 LEU A CA 1
ATOM 697 C C . LEU A 1 88 ? 11.523 -4.480 -15.069 1.00 94.00 88 LEU A C 1
ATOM 699 O O . LEU A 1 88 ? 11.976 -5.278 -15.890 1.00 94.00 88 LEU A O 1
ATOM 703 N N . PRO A 1 89 ? 12.158 -3.312 -14.808 1.00 92.50 89 PRO A N 1
ATOM 704 C CA . PRO A 1 89 ? 13.420 -2.944 -15.463 1.00 92.50 89 PRO A CA 1
ATOM 705 C C . PRO A 1 89 ? 14.547 -3.969 -15.286 1.00 92.50 89 PRO A C 1
ATOM 707 O O . PRO A 1 89 ? 15.355 -4.156 -16.188 1.00 92.50 89 PRO A O 1
ATOM 710 N N . ALA A 1 90 ? 14.603 -4.655 -14.139 1.00 91.69 90 ALA A N 1
ATOM 711 C CA . ALA A 1 90 ? 15.594 -5.699 -13.879 1.00 91.69 90 ALA A CA 1
ATOM 712 C C . ALA A 1 90 ? 15.243 -7.067 -14.502 1.00 91.69 90 ALA A C 1
ATOM 714 O O . ALA A 1 90 ? 16.004 -8.018 -14.330 1.00 91.69 90 ALA A O 1
ATOM 715 N N . GLY A 1 91 ? 14.088 -7.206 -15.164 1.00 92.31 91 GLY A N 1
ATOM 716 C CA . GLY A 1 91 ? 13.652 -8.457 -15.794 1.00 92.31 91 GLY A CA 1
ATOM 717 C C . GLY A 1 91 ? 13.336 -9.594 -14.814 1.00 92.31 91 GLY A C 1
ATOM 718 O O . GLY A 1 91 ? 13.307 -10.757 -15.208 1.00 92.31 91 GLY A O 1
ATOM 719 N N . ILE A 1 92 ? 13.113 -9.289 -13.529 1.00 94.56 92 ILE A N 1
ATOM 720 C CA . ILE A 1 92 ? 12.880 -10.305 -12.487 1.00 94.56 92 ILE A CA 1
ATOM 721 C C . ILE A 1 92 ? 11.474 -10.910 -12.609 1.00 94.56 92 ILE A C 1
ATOM 723 O O . ILE A 1 92 ? 11.287 -12.100 -12.350 1.00 94.56 92 ILE A O 1
ATOM 727 N N . LEU A 1 93 ? 10.485 -10.098 -12.989 1.00 94.62 93 LEU A N 1
ATOM 728 C CA . LEU A 1 93 ? 9.132 -10.536 -13.328 1.00 94.62 93 LEU A CA 1
ATOM 729 C C . LEU A 1 93 ? 8.773 -10.048 -14.729 1.00 94.62 93 LEU A C 1
ATOM 731 O O . LEU A 1 93 ? 9.270 -9.023 -15.191 1.00 94.62 93 LEU A O 1
ATOM 735 N N . LYS A 1 94 ? 7.881 -10.788 -15.388 1.00 94.69 94 LYS A N 1
ATOM 736 C CA . LYS A 1 94 ? 7.258 -10.344 -16.636 1.00 94.69 94 LYS A CA 1
ATOM 737 C C . LYS A 1 94 ? 6.195 -9.274 -16.338 1.00 94.69 94 LYS A C 1
ATOM 739 O O . LYS A 1 94 ? 5.582 -9.337 -15.269 1.00 94.69 94 LYS A O 1
ATOM 744 N N . PRO A 1 95 ? 5.945 -8.324 -17.251 1.00 95.00 95 PRO A N 1
ATOM 745 C CA . PRO A 1 95 ? 4.983 -7.248 -17.026 1.00 95.00 95 PRO A CA 1
ATOM 746 C C . PRO A 1 95 ? 3.517 -7.713 -17.078 1.00 95.00 95 PRO A C 1
ATOM 748 O O . PRO A 1 95 ? 2.679 -7.154 -16.377 1.00 95.00 95 PRO A O 1
ATOM 751 N N . GLU A 1 96 ? 3.170 -8.757 -17.837 1.00 96.12 96 GLU A N 1
ATOM 752 C CA . GLU A 1 96 ? 1.769 -9.184 -18.001 1.00 96.12 96 GLU A CA 1
ATOM 753 C C . GLU A 1 96 ? 1.138 -9.718 -16.703 1.00 96.12 96 GLU A C 1
ATOM 755 O O . GLU A 1 96 ? 0.003 -9.348 -16.405 1.00 96.12 96 GLU A O 1
ATOM 760 N N . PRO A 1 97 ? 1.822 -10.549 -15.888 1.00 95.56 97 PRO A N 1
ATOM 761 C CA . PRO A 1 97 ? 1.317 -10.927 -14.569 1.00 95.56 97 PRO A CA 1
ATOM 762 C C . PRO A 1 97 ? 1.122 -9.739 -13.623 1.00 95.56 97 PRO A C 1
ATOM 764 O O . PRO A 1 97 ? 0.218 -9.776 -12.798 1.00 95.56 97 PRO A O 1
ATOM 767 N N . VAL A 1 98 ? 1.960 -8.703 -13.731 1.00 95.75 98 VAL A N 1
ATOM 768 C CA . VAL A 1 98 ? 1.862 -7.501 -12.889 1.00 95.75 98 VAL A CA 1
ATOM 769 C C . VAL A 1 98 ? 0.609 -6.709 -13.238 1.00 95.75 98 VAL A C 1
ATOM 771 O O . VAL A 1 98 ? -0.117 -6.316 -12.334 1.00 95.75 98 VAL A O 1
ATOM 774 N N . LEU A 1 99 ? 0.303 -6.574 -14.533 1.00 96.38 99 LEU A N 1
ATOM 775 C CA . LEU A 1 99 ? -0.945 -5.966 -14.995 1.00 96.38 99 LEU A CA 1
ATOM 776 C C . LEU A 1 99 ? -2.185 -6.745 -14.538 1.00 96.38 99 LEU A C 1
ATOM 778 O O . LEU A 1 99 ? -3.188 -6.131 -14.220 1.00 96.38 99 LEU A O 1
ATOM 782 N N . LYS A 1 100 ? -2.130 -8.083 -14.516 1.00 95.81 100 LYS A N 1
ATOM 783 C CA . LYS A 1 100 ? -3.262 -8.927 -14.089 1.00 95.81 100 LYS A CA 1
ATOM 784 C C . LYS A 1 100 ? -3.524 -8.907 -12.582 1.00 95.81 100 LYS A C 1
ATOM 786 O O . LYS A 1 100 ? -4.582 -9.364 -12.165 1.00 95.81 100 LYS A O 1
ATOM 791 N N . LEU A 1 101 ? -2.531 -8.519 -11.780 1.00 94.25 101 LEU A N 1
ATOM 792 C CA . LEU A 1 101 ? -2.680 -8.418 -10.329 1.00 94.25 101 LEU A CA 1
ATOM 793 C C . LEU A 1 101 ? -3.423 -7.139 -9.924 1.00 94.25 101 LEU A C 1
ATOM 795 O O . LEU A 1 101 ? -4.082 -7.145 -8.885 1.00 94.25 101 LEU A O 1
ATOM 799 N N . GLY A 1 102 ? -3.268 -6.072 -10.711 1.00 87.56 102 GLY A N 1
ATOM 800 C CA . GLY A 1 102 ? -4.037 -4.843 -10.539 1.00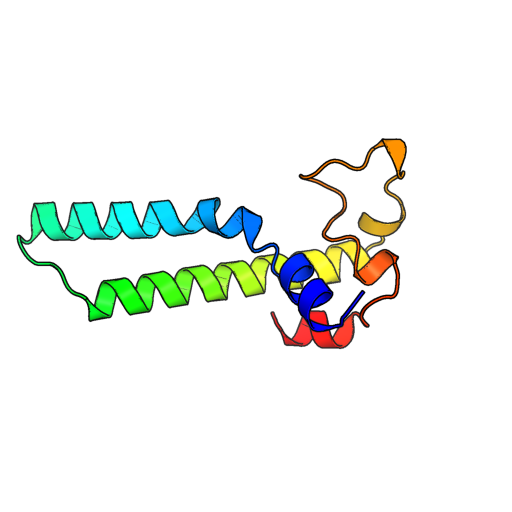 87.56 102 GLY A CA 1
ATOM 801 C C . GLY A 1 102 ? -5.471 -5.008 -11.000 1.00 87.56 102 GLY A C 1
ATOM 802 O O . GLY A 1 102 ? -6.346 -4.423 -10.325 1.00 87.56 102 GLY A O 1
#